Protein AF-A0A8X7WSE2-F1 (afdb_monomer)

Structure (mmCIF, N/CA/C/O backbone):
data_AF-A0A8X7WSE2-F1
#
_entry.id   AF-A0A8X7WSE2-F1
#
loop_
_atom_site.group_PDB
_atom_site.id
_atom_site.type_symbol
_atom_site.label_atom_id
_atom_site.label_alt_id
_atom_site.label_comp_id
_atom_site.label_asym_id
_atom_site.label_entity_id
_atom_site.label_seq_id
_atom_site.pdbx_PDB_ins_code
_atom_site.Cartn_x
_atom_site.Cartn_y
_atom_site.Cartn_z
_atom_site.occupancy
_atom_site.B_iso_or_equiv
_atom_site.auth_seq_id
_atom_site.auth_comp_id
_atom_site.auth_asym_id
_atom_site.auth_atom_id
_atom_site.pdbx_PDB_model_num
ATOM 1 N N . MET A 1 1 ? 12.093 25.138 36.190 1.00 37.25 1 MET A N 1
ATOM 2 C CA . MET A 1 1 ? 11.786 24.798 34.781 1.00 37.25 1 MET A CA 1
ATOM 3 C C . MET A 1 1 ? 11.612 23.288 34.692 1.00 37.25 1 MET A C 1
ATOM 5 O O . MET A 1 1 ? 12.321 22.602 35.412 1.00 37.25 1 MET A O 1
ATOM 9 N N . ASN A 1 2 ? 10.669 22.828 33.860 1.00 38.12 2 ASN A N 1
ATOM 10 C CA . ASN A 1 2 ? 10.008 21.503 33.808 1.00 38.12 2 ASN A CA 1
ATOM 11 C C . ASN A 1 2 ? 8.721 21.389 34.650 1.00 38.12 2 ASN A C 1
ATOM 13 O O . ASN A 1 2 ? 8.641 20.615 35.594 1.00 38.12 2 ASN A O 1
ATOM 17 N N . LEU A 1 3 ? 7.714 22.196 34.281 1.00 31.62 3 LEU A N 1
ATOM 18 C CA . LEU A 1 3 ? 6.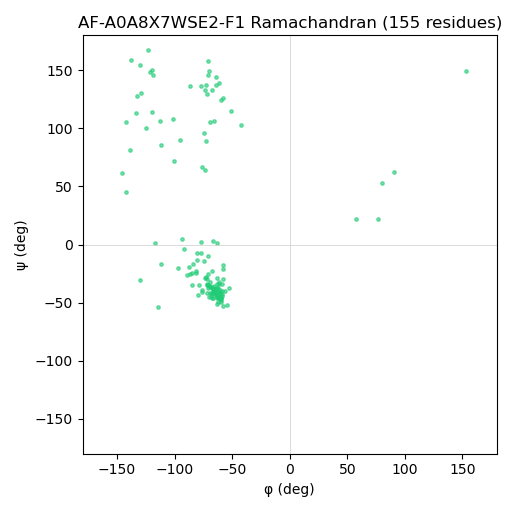344 22.205 34.823 1.00 31.62 3 LEU A CA 1
ATOM 19 C C . LEU A 1 3 ? 5.330 22.563 33.712 1.00 31.62 3 LEU A C 1
ATOM 21 O O . LEU A 1 3 ? 4.670 23.593 33.792 1.00 31.62 3 LEU A O 1
ATOM 25 N N . VAL A 1 4 ? 5.219 21.769 32.639 1.00 43.25 4 VAL A N 1
ATOM 26 C CA . VAL A 1 4 ? 4.137 21.971 31.644 1.00 43.25 4 VAL A CA 1
ATOM 27 C C . VAL A 1 4 ? 3.574 20.654 31.110 1.00 43.25 4 VAL A C 1
ATOM 29 O O . VAL A 1 4 ? 3.364 20.532 29.915 1.00 43.25 4 VAL A O 1
ATOM 32 N N . GLN A 1 5 ? 3.299 19.666 31.962 1.00 48.31 5 GLN A N 1
ATOM 33 C CA . GLN A 1 5 ? 2.269 18.659 31.662 1.00 48.31 5 GLN A CA 1
ATOM 34 C C . GLN A 1 5 ? 1.543 18.331 32.973 1.00 48.31 5 GLN A C 1
ATOM 36 O O . GLN A 1 5 ? 2.126 17.770 33.895 1.00 48.31 5 GLN A O 1
ATOM 41 N N . GLY A 1 6 ? 0.313 18.837 33.099 1.00 40.78 6 GLY A N 1
ATOM 42 C CA . GLY A 1 6 ? -0.479 18.804 34.328 1.00 40.78 6 GLY A CA 1
ATOM 43 C C . GLY A 1 6 ? -1.105 17.437 34.597 1.00 40.78 6 GLY A C 1
ATOM 44 O O . GLY A 1 6 ? -1.657 16.807 33.698 1.00 40.78 6 GLY A O 1
ATOM 45 N N . ILE A 1 7 ? -1.022 17.025 35.858 1.00 39.56 7 ILE A N 1
ATOM 46 C CA . ILE A 1 7 ? -1.713 15.887 36.469 1.00 39.56 7 ILE A CA 1
ATOM 47 C C . ILE A 1 7 ? -3.198 16.281 36.611 1.00 39.56 7 ILE A C 1
ATOM 49 O O . ILE A 1 7 ? -3.475 17.421 36.968 1.00 39.56 7 ILE A O 1
ATOM 53 N N . GLU A 1 8 ? -4.125 15.369 36.300 1.00 37.72 8 GLU A N 1
ATOM 54 C CA . GLU A 1 8 ? -5.593 15.578 36.236 1.00 37.72 8 GLU A CA 1
ATOM 55 C C . GLU A 1 8 ? -6.171 16.245 34.972 1.00 37.72 8 GLU A C 1
ATOM 57 O O . GLU A 1 8 ? -6.996 17.159 35.035 1.00 37.72 8 GLU A O 1
ATOM 62 N N . ARG A 1 9 ? -5.859 15.720 33.783 1.00 39.19 9 ARG A N 1
ATOM 63 C CA . ARG A 1 9 ? -6.833 15.786 32.684 1.00 39.19 9 ARG A CA 1
ATOM 64 C C . ARG A 1 9 ? -7.195 14.386 32.232 1.00 39.19 9 ARG A C 1
ATOM 66 O O . ARG A 1 9 ? -6.362 13.687 31.668 1.00 39.19 9 ARG A O 1
ATOM 73 N N . SER A 1 10 ? -8.458 14.025 32.455 1.00 38.28 10 SER A N 1
ATOM 74 C CA . SER A 1 10 ? -9.176 13.041 31.654 1.00 38.28 10 SER A CA 1
ATOM 75 C C . SER A 1 10 ? -8.853 13.294 30.185 1.00 38.28 10 SER A C 1
ATOM 77 O O . SER A 1 10 ? -9.365 14.243 29.589 1.00 38.28 10 SER A O 1
ATOM 79 N N . SER A 1 11 ? -7.985 12.475 29.600 1.00 42.88 11 SER A N 1
ATOM 80 C CA . SER A 1 11 ? -7.737 12.440 28.163 1.00 42.88 11 SER A CA 1
ATOM 81 C C . SER A 1 11 ? -8.928 11.766 27.487 1.00 42.88 11 SER A C 1
ATOM 83 O O . SER A 1 11 ? -8.829 10.669 26.949 1.00 42.88 11 SER A O 1
ATOM 85 N N . HIS A 1 12 ? -10.091 12.412 27.584 1.00 38.62 12 HIS A N 1
ATOM 86 C CA . HIS A 1 12 ? -11.231 12.130 26.732 1.00 38.62 12 HIS A CA 1
ATOM 87 C C . HIS A 1 12 ? -10.833 12.539 25.315 1.00 38.62 12 HIS A C 1
ATOM 89 O O . HIS A 1 12 ? -10.736 13.728 25.002 1.00 38.62 12 HIS A O 1
ATOM 95 N N . ILE A 1 13 ? -10.567 11.550 24.464 1.00 43.62 13 ILE A N 1
ATOM 96 C CA . ILE A 1 13 ? -10.544 11.746 23.017 1.00 43.62 13 ILE A CA 1
ATOM 97 C C . ILE A 1 13 ? -12.009 11.910 22.612 1.00 43.62 13 ILE A C 1
ATOM 99 O O . ILE A 1 13 ? -12.723 10.944 22.374 1.00 43.62 13 ILE A O 1
ATOM 103 N N . THR A 1 14 ? -12.502 13.142 22.639 1.00 35.25 14 THR A N 1
ATOM 104 C CA . THR A 1 14 ? -13.855 13.468 22.188 1.00 35.25 14 THR A CA 1
ATOM 105 C C . THR A 1 14 ? -13.779 14.700 21.299 1.00 35.25 14 THR A C 1
ATOM 107 O O . THR A 1 14 ? -13.428 15.788 21.753 1.00 35.25 14 THR A O 1
ATOM 110 N N . GLY A 1 15 ? -14.078 14.493 20.016 1.00 42.16 15 GLY A N 1
ATOM 111 C CA . GLY A 1 15 ? -14.103 15.494 18.950 1.00 42.16 15 GLY A CA 1
ATOM 112 C C . GLY A 1 15 ? -13.831 14.845 17.590 1.00 42.16 15 GLY A C 1
ATOM 113 O O . GLY A 1 15 ? -13.119 13.843 17.530 1.00 42.16 15 GLY A O 1
ATOM 114 N N . GLU A 1 16 ? -14.390 15.394 16.503 1.00 45.09 16 GLU A N 1
ATOM 115 C CA . GLU A 1 16 ? -14.067 14.961 15.135 1.00 45.09 16 GLU A CA 1
ATOM 116 C C . GLU A 1 16 ? -12.542 14.962 14.947 1.00 45.09 16 GLU A C 1
ATOM 118 O O . GLU A 1 16 ? -11.864 15.983 15.085 1.00 45.09 16 GLU A O 1
ATOM 123 N N . SER A 1 17 ? -11.984 13.772 14.741 1.00 50.06 17 SER A N 1
ATOM 124 C CA . SER A 1 17 ? -10.558 13.517 14.917 1.00 50.06 17 SER A CA 1
ATOM 125 C C . SER A 1 17 ? -9.716 14.218 13.844 1.00 50.06 17 SER A C 1
ATOM 127 O O . SER A 1 17 ? -9.591 13.753 12.712 1.00 50.06 17 SER A O 1
ATOM 129 N N . VAL A 1 18 ? -9.040 15.307 14.226 1.00 48.72 18 VAL A N 1
ATOM 130 C CA . VAL A 1 18 ? -7.996 15.984 13.424 1.00 48.72 18 VAL A CA 1
ATOM 131 C C . VAL A 1 18 ? -6.846 15.019 13.067 1.00 48.72 18 VAL A C 1
ATOM 133 O O . VAL A 1 18 ? -6.120 15.226 12.093 1.00 48.72 18 VAL A O 1
ATOM 136 N N . HIS A 1 19 ? -6.694 13.930 13.832 1.00 44.25 19 HIS A N 1
ATOM 137 C CA . HIS A 1 19 ? -5.726 12.864 13.582 1.00 44.25 19 HIS A CA 1
ATOM 138 C C . HIS A 1 19 ? -6.165 11.940 12.432 1.00 44.25 19 HIS A C 1
ATOM 140 O O . HIS A 1 19 ? -5.343 11.598 11.582 1.00 44.25 19 HIS A O 1
ATOM 146 N N . ASN A 1 20 ? -7.462 11.623 12.334 1.00 51.25 20 ASN A N 1
ATOM 147 C CA . ASN A 1 20 ? -8.008 10.811 11.243 1.00 51.25 20 ASN A CA 1
ATOM 148 C C . ASN A 1 20 ? -8.026 11.580 9.920 1.00 51.25 20 ASN A C 1
ATOM 150 O O . ASN A 1 20 ? -7.686 11.023 8.883 1.00 51.25 20 ASN A O 1
ATOM 154 N N . GLN A 1 21 ? -8.275 12.893 9.964 1.00 53.34 21 GLN A N 1
ATOM 155 C CA . GLN A 1 21 ? -8.195 13.755 8.778 1.00 53.34 21 GLN A CA 1
ATOM 156 C C . GLN A 1 21 ? -6.822 13.724 8.100 1.00 53.34 21 GLN A C 1
ATOM 158 O O . GLN A 1 21 ? -6.716 13.961 6.901 1.00 53.34 21 GLN A O 1
ATOM 163 N N . ARG A 1 22 ? -5.749 13.499 8.865 1.00 54.00 22 ARG A N 1
ATOM 164 C CA . ARG A 1 22 ? -4.380 13.496 8.340 1.00 54.00 22 ARG A CA 1
ATOM 165 C C . ARG A 1 22 ? -4.056 12.181 7.629 1.00 54.00 22 ARG A C 1
ATOM 167 O O . ARG A 1 22 ? -3.368 12.204 6.615 1.00 54.00 22 ARG A O 1
ATOM 174 N N . ILE A 1 23 ? -4.600 11.073 8.130 1.00 59.84 23 ILE A N 1
ATOM 175 C CA . ILE A 1 23 ? -4.556 9.757 7.484 1.00 59.84 23 ILE A CA 1
ATOM 176 C C . ILE A 1 23 ? -5.444 9.766 6.234 1.00 59.84 23 ILE A C 1
ATOM 178 O O . ILE A 1 23 ? -4.997 9.349 5.174 1.00 59.84 23 ILE A O 1
ATOM 182 N N . GLU A 1 24 ? -6.657 10.314 6.323 1.00 66.19 24 GLU A N 1
ATOM 183 C CA . GLU A 1 24 ? -7.576 10.444 5.186 1.00 66.19 24 GLU A CA 1
ATOM 184 C C . GLU A 1 24 ? -7.017 11.360 4.088 1.00 66.19 24 GLU A C 1
ATOM 186 O O . GLU A 1 24 ? -7.087 11.000 2.917 1.00 66.19 24 GLU A O 1
ATOM 191 N N . ARG A 1 25 ? -6.385 12.493 4.440 1.00 68.88 25 ARG A N 1
ATOM 192 C CA . ARG A 1 25 ? -5.666 13.337 3.468 1.00 68.88 25 ARG A CA 1
ATOM 193 C C . ARG A 1 25 ? -4.506 12.601 2.818 1.00 68.88 25 ARG A C 1
ATOM 195 O O . ARG A 1 25 ? -4.392 12.660 1.606 1.00 68.88 25 ARG A O 1
ATOM 202 N N . LEU A 1 26 ? -3.699 11.870 3.589 1.00 63.22 26 LEU A N 1
ATOM 203 C CA . LEU A 1 26 ? -2.594 11.089 3.034 1.00 63.22 26 LEU A CA 1
ATOM 204 C C . LEU A 1 26 ? -3.097 10.018 2.057 1.00 63.22 26 LEU A C 1
ATOM 206 O O . LEU A 1 26 ? -2.552 9.881 0.969 1.00 63.22 26 LEU A O 1
ATOM 210 N N . TRP A 1 27 ? -4.156 9.290 2.416 1.00 64.69 27 TRP A N 1
ATOM 211 C CA . TRP A 1 27 ? -4.784 8.314 1.526 1.00 64.69 27 TRP A CA 1
ATOM 212 C C . TRP A 1 27 ? -5.361 8.969 0.273 1.00 64.69 27 TRP A C 1
ATOM 214 O O . TRP A 1 27 ? -5.186 8.442 -0.823 1.00 64.69 27 TRP A O 1
ATOM 224 N N . SER A 1 28 ? -5.999 10.131 0.415 1.00 72.31 28 SER A N 1
ATOM 225 C CA . SER A 1 28 ? -6.518 10.889 -0.720 1.00 72.31 28 SER A CA 1
ATOM 226 C C . SER A 1 28 ? -5.389 11.402 -1.619 1.00 72.31 28 SER A C 1
ATOM 228 O O . SER A 1 28 ? -5.506 11.293 -2.832 1.00 72.31 28 SER A O 1
ATOM 230 N N . ASP A 1 29 ? -4.286 11.896 -1.053 1.00 67.81 29 ASP A N 1
ATOM 231 C CA . ASP A 1 29 ? -3.128 12.406 -1.791 1.00 67.81 29 ASP A CA 1
ATOM 232 C C . ASP A 1 29 ? -2.395 11.285 -2.531 1.00 67.81 29 ASP A C 1
ATOM 234 O O . ASP A 1 29 ? -2.036 11.466 -3.691 1.00 67.81 29 ASP A O 1
ATOM 238 N N . VAL A 1 30 ? -2.227 10.117 -1.904 1.00 66.94 30 VAL A N 1
ATOM 239 C CA . VAL A 1 30 ? -1.678 8.914 -2.552 1.00 66.94 30 VAL A CA 1
ATOM 240 C C . VAL A 1 30 ? -2.594 8.453 -3.684 1.00 66.94 30 VAL A C 1
ATOM 242 O O . VAL A 1 30 ? -2.118 8.147 -4.780 1.00 66.94 30 VAL A O 1
ATOM 245 N N . GLN A 1 31 ? -3.909 8.453 -3.457 1.00 67.62 31 GLN A N 1
ATOM 246 C CA . GLN A 1 31 ? -4.880 8.100 -4.487 1.00 67.62 31 GLN A CA 1
ATOM 247 C C . GLN A 1 31 ? -4.813 9.060 -5.684 1.00 67.62 31 GLN A C 1
ATOM 249 O O . GLN A 1 31 ? -4.854 8.606 -6.824 1.00 67.62 31 GLN A O 1
ATOM 254 N N . LEU A 1 32 ? -4.687 10.367 -5.440 1.00 68.44 32 LEU A N 1
ATOM 255 C CA . LEU A 1 32 ? -4.711 11.398 -6.482 1.00 68.44 32 LEU A CA 1
ATOM 256 C C . LEU A 1 32 ? -3.380 11.538 -7.227 1.00 68.44 32 LEU A C 1
ATOM 258 O O . LEU A 1 32 ? -3.379 11.665 -8.445 1.00 68.44 32 LEU A O 1
ATOM 262 N N . HIS A 1 33 ? -2.253 11.521 -6.517 1.00 62.31 33 HIS A N 1
ATOM 263 C CA . HIS A 1 33 ? -0.952 11.862 -7.102 1.00 62.31 33 HIS A CA 1
ATOM 264 C C . HIS A 1 33 ? -0.135 10.649 -7.537 1.00 62.31 33 HIS A C 1
ATOM 266 O O . HIS A 1 33 ? 0.764 10.795 -8.360 1.00 62.31 33 HIS A O 1
ATOM 272 N N . VAL A 1 34 ? -0.433 9.462 -7.003 1.00 64.06 34 VAL A N 1
ATOM 273 C CA . VAL A 1 34 ? 0.309 8.239 -7.335 1.00 64.06 34 VAL A CA 1
ATOM 274 C C . VAL A 1 34 ? -0.595 7.258 -8.064 1.00 64.06 34 VAL A C 1
ATOM 276 O O . VAL A 1 34 ? -0.270 6.822 -9.164 1.00 64.06 34 VAL A O 1
ATOM 279 N N . LEU A 1 35 ? -1.751 6.923 -7.487 1.00 65.25 35 LEU A N 1
ATOM 280 C CA . LEU A 1 35 ? -2.592 5.850 -8.021 1.00 65.25 35 LEU A CA 1
ATOM 281 C C . LEU A 1 35 ? -3.467 6.285 -9.197 1.00 65.25 35 LEU A C 1
ATOM 283 O O . LEU A 1 35 ? -3.842 5.428 -9.989 1.00 65.25 35 LEU A O 1
ATOM 287 N N . HIS A 1 36 ? -3.770 7.576 -9.353 1.00 71.81 36 HIS A N 1
ATOM 288 C CA . HIS A 1 36 ? -4.642 8.052 -10.429 1.00 71.81 36 HIS A CA 1
ATOM 289 C C . HIS A 1 36 ? -4.058 7.795 -11.823 1.00 71.81 36 HIS A C 1
ATOM 291 O O . HIS A 1 36 ? -4.784 7.353 -12.705 1.00 71.81 36 HIS A O 1
ATOM 297 N N . TYR A 1 37 ? -2.746 7.977 -12.009 1.00 72.94 37 TYR A N 1
ATOM 298 C CA . TYR A 1 37 ? -2.090 7.660 -13.282 1.00 72.94 37 TYR A CA 1
ATOM 299 C C . TYR A 1 37 ? -2.258 6.183 -13.651 1.00 72.94 37 TYR A C 1
ATOM 301 O O . TYR A 1 37 ? -2.661 5.850 -14.761 1.00 72.94 37 TYR A O 1
ATOM 309 N N . PHE A 1 38 ? -1.997 5.295 -12.690 1.00 68.94 38 PHE A N 1
ATOM 310 C CA . PHE A 1 38 ? -2.171 3.861 -12.884 1.00 68.94 38 PHE A CA 1
ATOM 311 C C . PHE A 1 38 ? -3.639 3.493 -13.088 1.00 68.94 38 PHE A C 1
ATOM 313 O O . PHE A 1 38 ? -3.941 2.650 -13.922 1.00 68.94 38 PHE A O 1
ATOM 320 N N . TYR A 1 39 ? -4.552 4.142 -12.368 1.00 76.06 39 TYR A N 1
ATOM 321 C CA . TYR A 1 39 ? -5.987 3.951 -12.525 1.00 76.06 39 TYR A CA 1
ATOM 322 C C . TYR A 1 39 ? -6.428 4.247 -13.963 1.00 76.06 39 TYR A C 1
ATOM 324 O O . TYR A 1 39 ? -7.003 3.374 -14.601 1.00 76.06 39 TYR A O 1
ATOM 332 N N . GLU A 1 40 ? -6.089 5.420 -14.502 1.00 77.50 40 GLU A N 1
ATOM 333 C CA . GLU A 1 40 ? -6.414 5.793 -15.886 1.00 77.50 40 GLU A CA 1
ATOM 334 C C . GLU A 1 40 ? -5.743 4.861 -16.904 1.00 77.50 40 GLU A C 1
ATOM 336 O O . GLU A 1 40 ? -6.386 4.402 -17.846 1.00 77.50 40 GLU A O 1
ATOM 341 N N . LEU A 1 41 ? -4.471 4.510 -16.687 1.00 74.25 41 LEU A N 1
ATOM 342 C CA . LEU A 1 41 ? -3.746 3.594 -17.564 1.00 74.25 41 LEU A CA 1
ATOM 343 C C . LEU A 1 41 ? -4.416 2.209 -17.613 1.00 74.25 41 LEU A C 1
ATOM 345 O O . LEU A 1 41 ? -4.644 1.671 -18.693 1.00 74.25 41 LEU A O 1
ATOM 349 N N . PHE A 1 42 ? -4.787 1.638 -16.467 1.00 67.88 42 PHE A N 1
ATOM 350 C CA . PHE A 1 42 ? -5.424 0.319 -16.427 1.00 67.88 42 PHE A CA 1
ATOM 351 C C . PHE A 1 42 ? -6.861 0.333 -16.947 1.00 67.88 42 PHE A C 1
ATOM 353 O O . PHE A 1 42 ? -7.256 -0.630 -17.599 1.00 67.88 42 PHE A O 1
ATOM 360 N N . TYR A 1 43 ? -7.614 1.415 -16.733 1.00 74.94 43 TYR A N 1
ATOM 361 C CA . TYR A 1 43 ? -8.930 1.577 -17.353 1.00 74.94 43 TYR A CA 1
ATOM 362 C C . TYR A 1 43 ? -8.828 1.703 -18.874 1.00 74.94 43 TYR A C 1
ATOM 364 O O . TYR A 1 43 ? -9.589 1.052 -19.583 1.00 74.94 43 TYR A O 1
ATOM 372 N N . SER A 1 44 ? -7.827 2.424 -19.389 1.00 75.88 44 SER A N 1
ATOM 373 C CA . SER A 1 44 ? -7.587 2.470 -20.836 1.00 75.88 44 SER A CA 1
ATOM 374 C C . SER A 1 44 ? -7.262 1.085 -21.413 1.00 75.88 44 SER A C 1
ATOM 376 O O . SER A 1 44 ? -7.712 0.746 -22.502 1.00 75.88 44 SER A O 1
ATOM 378 N N . PHE A 1 45 ? -6.574 0.224 -20.655 1.00 69.38 45 PHE A N 1
ATOM 379 C CA . PHE A 1 45 ? -6.305 -1.159 -21.062 1.00 69.38 45 PHE A CA 1
ATOM 380 C C . PHE A 1 45 ? -7.535 -2.077 -20.974 1.00 69.38 45 PHE A C 1
ATOM 382 O O . PHE A 1 45 ? -7.627 -3.045 -21.732 1.00 69.38 45 PHE A O 1
ATOM 389 N N . GLU A 1 46 ? -8.476 -1.809 -20.068 1.00 67.31 46 GLU A N 1
ATOM 390 C CA . GLU A 1 46 ? -9.778 -2.492 -20.033 1.00 67.31 46 GLU A CA 1
ATOM 391 C C . GLU A 1 46 ? -10.632 -2.091 -21.252 1.00 67.31 46 GLU A C 1
ATOM 393 O O . GLU A 1 46 ? -11.174 -2.965 -21.940 1.00 67.31 46 GLU A O 1
ATOM 398 N N . ASP A 1 47 ? -10.663 -0.794 -21.581 1.00 74.19 47 ASP A N 1
ATOM 399 C CA . ASP A 1 47 ? -11.369 -0.228 -22.740 1.00 74.19 47 ASP A CA 1
ATOM 400 C C . ASP A 1 47 ? -10.796 -0.724 -24.079 1.00 74.19 47 ASP A C 1
ATOM 402 O O . ASP A 1 47 ? -11.542 -1.028 -25.010 1.00 74.19 47 ASP A O 1
ATOM 406 N N . GLU A 1 48 ? -9.472 -0.876 -24.172 1.00 76.12 48 GLU A N 1
ATOM 407 C CA . GLU A 1 48 ? -8.785 -1.459 -25.333 1.00 76.12 48 GLU A CA 1
ATOM 408 C C . GLU A 1 48 ? -8.891 -2.996 -25.394 1.00 76.12 48 GLU A C 1
ATOM 410 O O . GLU A 1 48 ? -8.336 -3.629 -26.294 1.00 76.12 48 GLU A O 1
ATOM 415 N N . HIS A 1 49 ? -9.611 -3.616 -24.451 1.00 65.31 49 HIS A N 1
ATOM 416 C CA . HIS A 1 49 ? -9.771 -5.068 -24.311 1.00 65.31 49 HIS A CA 1
ATOM 417 C C . HIS A 1 49 ? -8.451 -5.843 -24.149 1.00 65.31 49 HIS A C 1
ATOM 419 O O . HIS A 1 49 ? -8.406 -7.056 -24.368 1.00 65.31 49 HIS A O 1
ATOM 425 N N . ILE A 1 50 ? -7.393 -5.161 -23.705 1.00 64.50 50 ILE A N 1
ATOM 426 C CA . ILE A 1 50 ? -6.114 -5.762 -23.309 1.00 64.50 50 ILE A CA 1
ATOM 427 C C . ILE A 1 50 ? -6.295 -6.521 -21.984 1.00 64.50 50 ILE A C 1
ATOM 429 O O . ILE A 1 50 ? -5.752 -7.610 -21.804 1.00 64.50 50 ILE A O 1
ATOM 433 N N . LEU A 1 51 ? -7.110 -5.983 -21.069 1.00 58.00 51 LEU A N 1
ATOM 434 C CA . LEU A 1 51 ? -7.475 -6.602 -19.792 1.00 58.00 51 LEU A CA 1
ATOM 435 C C . LEU A 1 51 ? -8.958 -7.000 -19.806 1.00 58.00 51 LEU A C 1
ATOM 437 O O . LEU A 1 51 ? -9.807 -6.241 -19.356 1.00 58.00 51 LEU A O 1
ATOM 441 N N . ASN A 1 52 ? -9.285 -8.186 -20.332 1.00 55.84 52 ASN A N 1
ATOM 442 C CA . ASN A 1 52 ? -10.674 -8.652 -20.427 1.00 55.84 52 ASN A CA 1
ATOM 443 C C . ASN A 1 52 ? -11.037 -9.673 -19.320 1.00 55.84 52 ASN A C 1
ATOM 445 O O . ASN A 1 52 ? -10.616 -10.833 -19.409 1.00 55.84 52 ASN A O 1
ATOM 449 N N . PRO A 1 53 ? -11.855 -9.293 -18.318 1.00 53.41 53 PRO A N 1
ATOM 450 C CA . PRO A 1 53 ? -12.290 -10.193 -17.246 1.00 53.41 53 PRO A CA 1
ATOM 451 C C . PRO A 1 53 ? -13.351 -11.228 -17.675 1.00 53.41 53 PRO A C 1
ATOM 453 O O . PRO A 1 53 ? -13.577 -12.191 -16.946 1.00 53.41 53 PRO A O 1
ATOM 456 N N . GLU A 1 54 ? -13.988 -11.066 -18.840 1.00 52.62 54 GLU A N 1
ATOM 457 C CA . GLU A 1 54 ? -15.012 -11.974 -19.396 1.00 52.62 54 GLU A CA 1
ATOM 458 C C . GLU A 1 54 ? -14.413 -13.061 -20.310 1.00 52.62 54 GLU A C 1
ATOM 460 O O . GLU A 1 54 ? -15.120 -13.942 -20.811 1.00 52.62 54 GLU A O 1
ATOM 465 N N . ASN A 1 55 ? -13.101 -13.025 -20.558 1.00 53.44 55 ASN A N 1
ATOM 466 C CA . ASN A 1 55 ? -12.454 -14.004 -21.417 1.00 53.44 55 ASN A CA 1
ATOM 467 C C . ASN A 1 55 ? -12.325 -15.353 -20.679 1.00 53.44 55 ASN A C 1
ATOM 469 O O . ASN A 1 55 ? -11.386 -15.590 -19.925 1.00 53.44 55 ASN A O 1
ATOM 473 N N . ASN A 1 56 ? -13.272 -16.266 -20.907 1.00 49.06 56 ASN A N 1
ATOM 474 C CA . ASN A 1 56 ? -13.384 -17.576 -20.236 1.00 49.06 56 ASN A CA 1
ATOM 475 C C . ASN A 1 56 ? -12.210 -18.557 -20.470 1.00 49.06 56 ASN A C 1
ATOM 477 O O . ASN A 1 56 ? -12.230 -19.673 -19.954 1.00 49.06 56 ASN A O 1
ATOM 481 N N . ILE A 1 57 ? -11.181 -18.169 -21.229 1.00 51.41 57 ILE A N 1
ATOM 482 C CA . ILE A 1 57 ? -9.927 -18.933 -21.378 1.00 51.41 57 ILE A CA 1
ATOM 483 C C . ILE A 1 57 ? -9.018 -18.749 -20.143 1.00 51.41 57 ILE A C 1
ATOM 485 O O . ILE A 1 57 ? -8.023 -19.451 -19.967 1.00 51.41 57 ILE A O 1
ATOM 489 N N . HIS A 1 58 ? -9.392 -17.852 -19.233 1.00 44.97 58 HIS A N 1
ATOM 490 C CA . HIS A 1 58 ? -8.513 -17.349 -18.200 1.00 44.97 58 HIS A CA 1
ATOM 491 C C . HIS A 1 58 ? -9.102 -17.527 -16.782 1.00 44.97 58 HIS A C 1
ATOM 493 O O . HIS A 1 58 ? -9.921 -16.726 -16.341 1.00 44.97 58 HIS A O 1
ATOM 499 N N . PRO A 1 59 ? -8.680 -18.555 -16.010 1.00 43.53 59 PRO A N 1
ATOM 500 C CA . PRO A 1 59 ? -9.019 -18.660 -14.591 1.00 43.53 59 PRO A CA 1
ATOM 501 C C . PRO A 1 59 ? -8.440 -17.455 -13.827 1.00 43.53 59 PRO A C 1
ATOM 503 O O . PRO A 1 59 ? -7.270 -17.127 -14.052 1.00 43.53 59 PRO A O 1
ATOM 506 N N . PRO A 1 60 ? -9.171 -16.849 -12.868 1.00 49.84 60 PRO A N 1
ATOM 507 C CA . PRO A 1 60 ? -8.909 -15.499 -12.337 1.00 49.84 60 PRO A CA 1
ATOM 508 C C . PRO A 1 60 ? -7.597 -15.319 -11.544 1.00 49.84 60 PRO A C 1
ATOM 510 O O . PRO A 1 60 ? -7.318 -14.230 -11.056 1.00 49.84 60 PRO A O 1
ATOM 513 N N . LEU A 1 61 ? -6.766 -16.358 -11.437 1.00 44.25 61 LEU A N 1
ATOM 514 C CA . LEU A 1 61 ? -5.433 -16.313 -10.821 1.00 44.25 61 LEU A CA 1
ATOM 515 C C . LEU A 1 61 ? -4.329 -16.926 -11.703 1.00 44.25 61 LEU A C 1
ATOM 517 O O . LEU A 1 61 ? -3.198 -16.456 -11.655 1.00 44.25 61 LEU A O 1
ATOM 521 N N . MET A 1 62 ? -4.628 -17.931 -12.539 1.00 41.44 62 MET A N 1
ATOM 522 C CA . MET A 1 62 ? -3.619 -18.560 -13.416 1.00 41.44 62 MET A CA 1
ATOM 523 C C . MET A 1 62 ? -3.440 -17.851 -14.761 1.00 41.44 62 MET A C 1
ATOM 525 O O . MET A 1 62 ? -2.366 -17.904 -15.349 1.00 41.44 62 MET A O 1
ATOM 529 N N . ALA A 1 63 ? -4.462 -17.140 -15.221 1.00 45.59 63 ALA 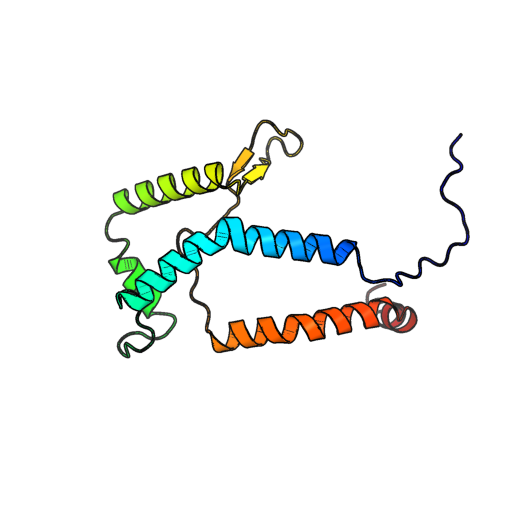A N 1
ATOM 530 C CA . ALA A 1 63 ? -4.431 -16.392 -16.466 1.00 45.59 63 ALA A CA 1
ATOM 531 C C . ALA A 1 63 ? -3.554 -15.149 -16.457 1.00 45.59 63 ALA A C 1
ATOM 533 O O . ALA A 1 63 ? -2.945 -14.812 -17.461 1.00 45.59 63 ALA A O 1
ATOM 534 N N . TYR A 1 64 ? -3.487 -14.454 -15.326 1.00 49.41 64 TYR A N 1
ATOM 535 C CA . TYR A 1 64 ? -2.635 -13.278 -15.214 1.00 49.41 64 TYR A CA 1
ATOM 536 C C . TYR A 1 64 ? -1.163 -13.677 -15.147 1.00 49.41 64 TYR A C 1
ATOM 538 O O . TYR A 1 64 ? -0.327 -12.943 -15.648 1.00 49.41 64 TYR A O 1
ATOM 546 N N . HIS A 1 65 ? -0.833 -14.869 -14.633 1.00 48.34 65 HIS A N 1
ATOM 547 C CA . HIS A 1 65 ? 0.522 -15.409 -14.749 1.00 48.34 65 HIS A CA 1
ATOM 548 C C . HIS A 1 65 ? 0.884 -15.722 -16.212 1.00 48.34 65 HIS A C 1
ATOM 550 O O . HIS A 1 65 ? 2.030 -15.505 -16.595 1.00 48.34 65 HIS A O 1
ATOM 556 N N . SER A 1 66 ? -0.068 -16.190 -17.035 1.00 45.38 66 SER A N 1
ATOM 557 C CA . SER A 1 66 ? 0.176 -16.405 -18.470 1.00 45.38 66 SER A CA 1
ATOM 558 C C . SER A 1 66 ? 0.193 -15.095 -19.272 1.00 45.38 66 SER A C 1
ATOM 560 O O . SER A 1 66 ? 1.071 -14.895 -20.095 1.00 45.38 66 SER A O 1
ATOM 562 N N . ALA A 1 67 ? -0.703 -14.149 -18.982 1.00 50.88 67 ALA A N 1
ATOM 563 C CA . ALA A 1 67 ? -0.730 -12.844 -19.645 1.00 50.88 67 ALA A CA 1
ATOM 564 C C . ALA A 1 67 ? 0.481 -11.972 -19.264 1.00 50.88 67 ALA A C 1
ATOM 566 O O . ALA A 1 67 ? 1.032 -11.275 -20.108 1.00 50.88 67 ALA A O 1
ATOM 567 N N . LEU A 1 68 ? 0.956 -12.046 -18.014 1.00 50.25 68 LEU A N 1
ATOM 568 C CA . LEU A 1 68 ? 2.220 -11.424 -17.610 1.00 50.25 68 LEU A CA 1
ATOM 569 C C . LEU A 1 68 ? 3.426 -12.131 -18.238 1.00 50.25 68 LEU A C 1
ATOM 571 O O . LEU A 1 68 ? 4.395 -11.448 -18.545 1.00 50.25 68 LEU A O 1
ATOM 575 N N . SER A 1 69 ? 3.379 -13.448 -18.484 1.00 51.78 69 SER A N 1
ATOM 576 C CA . SER A 1 69 ? 4.423 -14.120 -19.275 1.00 51.78 69 SER A CA 1
ATOM 577 C C . SER A 1 69 ? 4.374 -13.769 -20.766 1.00 51.78 69 SER A C 1
ATOM 579 O O . SER A 1 69 ? 5.408 -13.805 -21.420 1.00 51.78 69 SER A O 1
ATOM 581 N N . ASP A 1 70 ? 3.207 -13.382 -21.287 1.00 54.25 70 ASP A N 1
ATOM 582 C CA . ASP A 1 70 ? 3.043 -12.917 -22.671 1.00 54.25 70 ASP A CA 1
ATOM 583 C C . ASP A 1 70 ? 3.437 -11.435 -22.845 1.00 54.25 70 ASP A C 1
ATOM 585 O O . ASP A 1 70 ? 3.812 -11.023 -23.939 1.00 54.25 70 ASP A O 1
ATOM 589 N N . ILE A 1 71 ? 3.378 -10.625 -21.777 1.00 58.28 71 ILE A N 1
ATOM 590 C CA . ILE A 1 71 ? 3.858 -9.226 -21.748 1.00 58.28 71 ILE A CA 1
ATOM 591 C C . ILE A 1 71 ? 5.362 -9.162 -21.435 1.00 58.28 71 ILE A C 1
ATOM 593 O O . ILE A 1 71 ? 6.073 -8.309 -21.962 1.00 58.28 71 ILE A O 1
ATOM 597 N N . VAL A 1 72 ? 5.863 -10.064 -20.589 1.00 57.53 72 VAL A N 1
ATOM 598 C CA . VAL A 1 72 ? 7.277 -10.165 -20.202 1.00 57.53 72 VAL A CA 1
ATOM 599 C C . VAL A 1 72 ? 7.927 -11.295 -21.000 1.00 57.53 72 VAL A C 1
ATOM 601 O O . VAL A 1 72 ? 8.214 -12.369 -20.478 1.00 57.53 72 VAL A O 1
ATOM 604 N N . VAL A 1 73 ? 8.127 -11.057 -22.296 1.00 61.19 73 VAL A N 1
ATOM 605 C CA . VAL A 1 73 ? 8.754 -12.037 -23.204 1.00 61.19 73 VAL A CA 1
ATOM 606 C C . VAL A 1 73 ? 10.286 -11.947 -23.165 1.00 61.19 73 VAL A C 1
ATOM 608 O O . VAL A 1 73 ? 10.968 -12.929 -23.448 1.00 61.19 73 VAL A O 1
ATOM 611 N N . ASP A 1 74 ? 10.836 -10.786 -22.792 1.00 73.44 74 ASP A N 1
ATOM 612 C CA . ASP A 1 74 ? 12.269 -10.487 -22.851 1.00 73.44 74 ASP A CA 1
ATOM 613 C C . ASP A 1 74 ? 12.775 -9.857 -21.541 1.00 73.44 74 ASP A C 1
ATOM 615 O O . ASP A 1 74 ? 12.243 -8.855 -21.054 1.00 73.44 74 ASP A O 1
ATOM 619 N N . GLU A 1 75 ? 13.835 -10.436 -20.977 1.00 79.94 75 GLU A N 1
ATOM 620 C CA . GLU A 1 75 ? 14.496 -9.969 -19.753 1.00 79.94 75 GLU A CA 1
ATOM 621 C C . GLU A 1 75 ? 15.008 -8.527 -19.910 1.00 79.94 75 GLU A C 1
ATOM 623 O O . GLU A 1 75 ? 14.901 -7.722 -18.983 1.00 79.94 75 GLU A O 1
ATOM 628 N N . ALA A 1 76 ? 15.447 -8.152 -21.117 1.00 83.06 76 ALA A N 1
ATOM 629 C CA . ALA A 1 76 ? 15.896 -6.792 -21.403 1.00 83.06 76 ALA A CA 1
ATOM 630 C C . ALA A 1 76 ? 14.755 -5.761 -21.317 1.00 83.06 76 ALA A C 1
ATOM 632 O O . ALA A 1 76 ? 14.954 -4.647 -20.824 1.00 83.06 76 ALA A O 1
ATOM 633 N N . GLN A 1 77 ? 13.544 -6.120 -21.755 1.00 81.06 77 GLN A N 1
ATOM 634 C CA . GLN A 1 77 ? 12.369 -5.249 -21.636 1.00 81.06 77 GLN A CA 1
ATOM 635 C C . GLN A 1 77 ? 11.941 -5.087 -20.176 1.00 81.06 77 GLN A C 1
ATOM 637 O O . GLN A 1 77 ? 11.553 -3.993 -19.761 1.00 81.06 77 GLN A O 1
ATOM 642 N N . LEU A 1 78 ? 12.061 -6.152 -19.379 1.00 83.31 78 LEU A N 1
ATOM 643 C CA . LEU A 1 78 ? 11.756 -6.111 -17.953 1.00 83.31 78 LEU A CA 1
ATOM 644 C C . LEU A 1 78 ? 12.705 -5.174 -17.197 1.00 83.31 78 LEU A C 1
ATOM 646 O O . LEU A 1 78 ? 12.251 -4.374 -16.377 1.00 83.31 78 LEU A O 1
ATOM 650 N N . GLU A 1 79 ? 14.006 -5.232 -17.489 1.00 87.44 79 GLU A N 1
ATOM 651 C CA . GLU A 1 79 ? 14.989 -4.323 -16.894 1.00 87.44 79 GLU A CA 1
ATOM 652 C C . GLU A 1 79 ? 14.719 -2.862 -17.267 1.00 87.44 79 GLU A C 1
ATOM 654 O O . GLU A 1 79 ? 14.762 -1.985 -16.399 1.00 87.44 79 GLU A O 1
ATOM 659 N N . GLN A 1 80 ? 14.381 -2.598 -18.532 1.00 87.38 80 GLN A N 1
ATOM 660 C CA . GLN A 1 80 ? 14.015 -1.257 -18.990 1.00 87.38 80 GLN A CA 1
ATOM 661 C C . GLN A 1 80 ? 12.755 -0.739 -18.292 1.00 87.38 80 GLN A C 1
ATOM 663 O O . GLN A 1 80 ? 12.741 0.393 -17.807 1.00 87.38 80 GLN A O 1
ATOM 668 N N . LEU A 1 81 ? 11.713 -1.564 -18.179 1.00 85.00 81 LEU A N 1
ATOM 669 C CA . LEU A 1 81 ? 10.478 -1.182 -17.501 1.00 85.00 81 LEU A CA 1
ATOM 670 C C . LEU A 1 81 ? 10.718 -0.927 -16.008 1.00 85.00 81 LEU A C 1
ATOM 672 O O . LEU A 1 81 ? 10.236 0.064 -15.462 1.00 85.00 81 LEU A O 1
ATOM 676 N N . ALA A 1 82 ? 11.516 -1.773 -15.354 1.00 88.25 82 ALA A N 1
ATOM 677 C CA . ALA A 1 82 ? 11.909 -1.574 -13.965 1.00 88.25 82 ALA A CA 1
ATOM 678 C C . ALA A 1 82 ? 12.719 -0.283 -13.777 1.00 88.25 82 ALA A C 1
ATO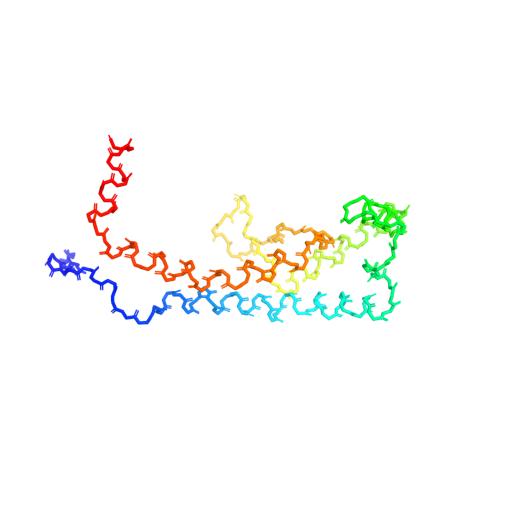M 680 O O . ALA A 1 82 ? 12.554 0.397 -12.765 1.00 88.25 82 ALA A O 1
ATOM 681 N N . PHE A 1 83 ? 13.580 0.074 -14.733 1.00 90.81 83 PHE A N 1
ATOM 682 C CA . PHE A 1 83 ? 14.309 1.340 -14.718 1.00 90.81 83 PHE A CA 1
ATOM 683 C C . PHE A 1 83 ? 13.355 2.539 -14.797 1.00 90.81 83 PHE A C 1
ATOM 685 O O . PHE A 1 83 ? 13.402 3.407 -13.927 1.00 90.81 83 PHE A O 1
ATOM 692 N N . VAL A 1 84 ? 12.439 2.546 -15.770 1.00 89.69 84 VAL A N 1
ATOM 693 C CA . VAL A 1 84 ? 11.439 3.616 -15.935 1.00 89.69 84 VAL A CA 1
ATOM 694 C C . VAL A 1 84 ? 10.537 3.730 -14.706 1.00 89.69 84 VAL A C 1
ATOM 696 O O . VAL A 1 84 ? 10.251 4.831 -14.243 1.00 89.69 84 VAL A O 1
ATOM 699 N N . ALA A 1 85 ? 10.118 2.603 -14.130 1.00 87.25 85 ALA A N 1
ATOM 700 C CA . ALA A 1 85 ? 9.274 2.600 -12.943 1.00 87.25 85 ALA A CA 1
ATOM 701 C C . ALA A 1 85 ? 10.001 3.170 -11.714 1.00 87.25 85 ALA A C 1
ATOM 703 O O . ALA A 1 85 ? 9.406 3.925 -10.947 1.00 87.25 85 ALA A O 1
ATOM 704 N N . LYS A 1 86 ? 11.293 2.855 -11.536 1.00 90.19 86 LYS A N 1
ATOM 705 C CA . LYS A 1 86 ? 12.124 3.448 -10.474 1.00 90.19 86 LYS A CA 1
ATOM 706 C C . LYS A 1 86 ? 12.267 4.954 -10.666 1.00 90.19 86 LYS A C 1
ATOM 708 O O . LYS A 1 86 ? 12.083 5.693 -9.706 1.00 90.19 86 LYS A O 1
ATOM 713 N N . ASP A 1 87 ? 12.559 5.405 -11.883 1.00 90.06 87 ASP A N 1
ATOM 714 C CA . ASP A 1 87 ? 12.681 6.833 -12.193 1.00 90.06 87 ASP A CA 1
ATOM 715 C C . ASP A 1 87 ? 11.363 7.579 -11.930 1.00 90.06 87 ASP A C 1
ATOM 717 O O . ASP A 1 87 ? 11.329 8.579 -11.215 1.00 90.06 87 ASP A O 1
ATOM 721 N N . SER A 1 88 ? 10.240 7.008 -12.372 1.00 86.88 88 SER A N 1
ATOM 722 C CA . SER A 1 88 ? 8.904 7.526 -12.076 1.00 86.88 88 SER A CA 1
ATOM 723 C C . SER A 1 88 ? 8.618 7.586 -10.570 1.00 86.88 88 SER A C 1
ATOM 725 O O . SER A 1 88 ? 8.067 8.578 -10.091 1.00 86.88 88 SER A O 1
ATOM 727 N N . ALA A 1 89 ? 9.041 6.579 -9.799 1.00 87.31 89 ALA A N 1
ATOM 728 C CA . ALA A 1 89 ? 8.917 6.588 -8.343 1.00 87.31 89 ALA A CA 1
ATOM 729 C C . ALA A 1 89 ? 9.688 7.757 -7.704 1.00 87.31 89 ALA A C 1
ATOM 731 O O . ALA A 1 89 ? 9.168 8.391 -6.784 1.00 87.31 89 ALA A O 1
ATOM 732 N N . PHE A 1 90 ? 10.879 8.099 -8.214 1.00 86.88 90 PHE A N 1
ATOM 733 C CA . PHE A 1 90 ? 11.613 9.283 -7.759 1.00 86.88 90 PHE A CA 1
ATOM 734 C C . PHE A 1 90 ? 10.894 10.585 -8.114 1.00 86.88 90 PHE A C 1
ATOM 736 O O . PHE A 1 90 ? 10.729 11.445 -7.247 1.00 86.88 90 PHE A O 1
ATOM 743 N N . LEU A 1 91 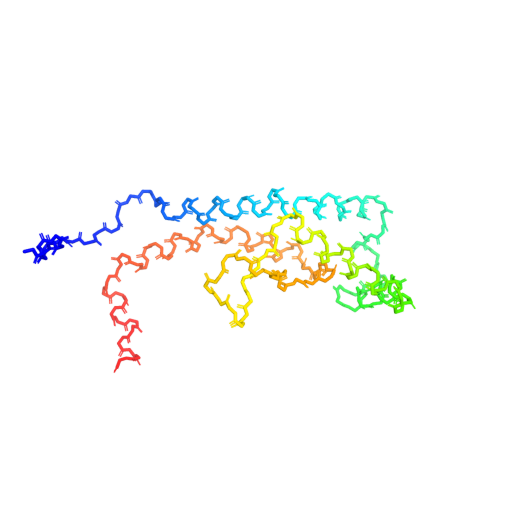? 10.423 10.713 -9.355 1.00 87.62 91 LEU A N 1
ATOM 744 C CA . LEU A 1 91 ? 9.753 11.920 -9.846 1.00 87.62 91 LEU A CA 1
ATOM 745 C C . LEU A 1 91 ? 8.440 12.217 -9.107 1.00 87.62 91 LEU A C 1
ATOM 747 O O . LEU A 1 91 ? 8.143 13.377 -8.830 1.00 87.62 91 LEU A O 1
ATOM 751 N N . HIS A 1 92 ? 7.679 11.180 -8.751 1.00 86.94 92 HIS A N 1
ATOM 752 C CA . HIS A 1 92 ? 6.383 11.313 -8.077 1.00 86.94 92 HIS A CA 1
ATOM 753 C C . HIS A 1 92 ? 6.479 11.238 -6.544 1.00 86.94 92 HIS A C 1
ATOM 755 O O . HIS A 1 92 ? 5.459 11.264 -5.857 1.00 86.94 92 HIS A O 1
ATOM 761 N N . GLY A 1 93 ? 7.692 11.163 -5.985 1.00 85.81 93 GLY A N 1
ATOM 762 C CA . GLY A 1 93 ? 7.907 11.218 -4.538 1.00 85.81 93 GLY A CA 1
ATOM 763 C C . GLY A 1 93 ? 7.567 9.928 -3.786 1.00 85.81 93 GLY A C 1
ATOM 764 O O . GLY A 1 93 ? 7.366 9.966 -2.572 1.00 85.81 93 GLY A O 1
ATOM 765 N N . LEU A 1 94 ? 7.541 8.778 -4.466 1.00 86.88 94 LEU A N 1
ATOM 766 C CA . LEU A 1 94 ? 7.392 7.462 -3.844 1.00 86.88 94 LEU A CA 1
ATOM 767 C C . LEU A 1 94 ? 8.717 7.028 -3.195 1.00 86.88 94 LEU A C 1
ATOM 769 O O . LEU A 1 94 ? 9.381 6.091 -3.641 1.00 86.88 94 LEU A O 1
ATOM 773 N N . LEU A 1 95 ? 9.115 7.744 -2.145 1.00 86.94 95 LEU A N 1
ATOM 774 C CA . LEU A 1 95 ? 10.447 7.683 -1.555 1.00 86.94 95 LEU A CA 1
ATOM 775 C C . LEU A 1 95 ? 10.421 7.219 -0.103 1.00 86.94 95 LEU A C 1
ATOM 777 O O . LEU A 1 95 ? 9.527 7.552 0.673 1.00 86.94 95 LEU A O 1
ATOM 781 N N . ILE A 1 96 ? 11.466 6.495 0.279 1.00 86.56 96 ILE A N 1
ATOM 782 C CA . ILE A 1 96 ? 11.779 6.130 1.655 1.00 86.56 96 ILE A CA 1
ATOM 783 C C . ILE A 1 96 ? 13.238 6.456 1.958 1.00 86.56 96 ILE A C 1
ATOM 785 O O . ILE A 1 96 ? 14.095 6.484 1.073 1.00 86.56 96 ILE A O 1
ATOM 789 N N . ARG A 1 97 ? 13.534 6.683 3.236 1.00 86.12 97 ARG A N 1
ATOM 790 C CA . ARG A 1 97 ? 14.919 6.808 3.692 1.00 86.12 97 ARG A CA 1
ATOM 791 C C . ARG A 1 97 ? 15.616 5.457 3.630 1.00 86.12 97 ARG A C 1
ATOM 793 O O . ARG A 1 97 ? 14.982 4.409 3.778 1.00 86.12 97 ARG A O 1
ATOM 800 N N . THR A 1 98 ? 16.919 5.495 3.400 1.00 87.81 98 THR A N 1
ATOM 801 C CA . THR A 1 98 ? 17.741 4.290 3.333 1.00 87.81 98 THR A CA 1
ATOM 802 C C . THR A 1 98 ? 17.911 3.670 4.720 1.00 87.81 98 THR A C 1
ATOM 804 O O . THR A 1 98 ? 17.727 4.324 5.749 1.00 87.81 98 THR A O 1
ATOM 807 N N . LYS A 1 99 ? 18.227 2.371 4.766 1.00 83.81 99 LYS A N 1
ATOM 808 C CA . LYS A 1 99 ? 18.472 1.681 6.044 1.00 83.81 99 LYS A CA 1
ATOM 809 C C . LYS A 1 99 ? 19.801 2.112 6.655 1.00 83.81 99 LYS A C 1
ATOM 811 O O . LYS A 1 99 ? 19.957 2.089 7.870 1.00 83.81 99 LYS A O 1
ATOM 816 N N . GLU A 1 100 ? 20.734 2.476 5.788 1.00 87.62 100 GLU A N 1
ATOM 817 C CA . GLU A 1 100 ? 22.081 2.919 6.102 1.00 87.62 100 GLU A CA 1
ATOM 818 C C . GLU A 1 100 ? 22.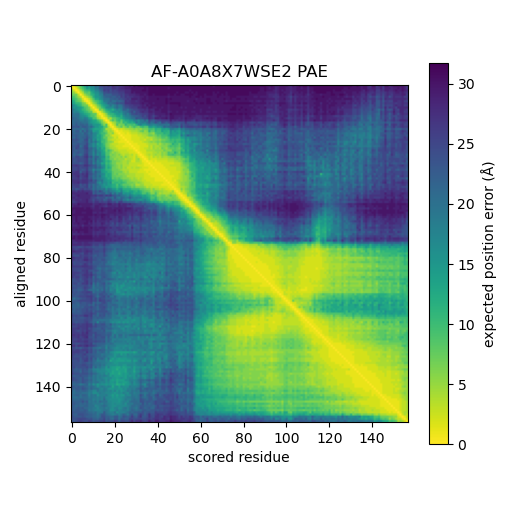060 4.290 6.783 1.00 87.62 100 GLU A C 1
ATOM 820 O O . GLU A 1 100 ? 22.822 4.507 7.722 1.00 87.62 100 GLU A O 1
ATOM 825 N N . ASP A 1 101 ? 21.151 5.181 6.367 1.00 84.69 101 ASP A N 1
ATOM 826 C CA . ASP A 1 101 ? 20.967 6.489 6.994 1.00 84.69 101 ASP A CA 1
ATOM 827 C C . ASP A 1 101 ? 19.478 6.876 7.147 1.00 84.69 101 ASP A C 1
ATOM 829 O O . ASP A 1 101 ? 18.927 7.659 6.369 1.00 84.69 101 ASP A O 1
ATOM 833 N N . PRO A 1 102 ? 18.795 6.361 8.189 1.00 83.88 102 PRO A N 1
ATOM 834 C CA . PRO A 1 102 ? 17.361 6.582 8.394 1.00 83.88 102 PRO A CA 1
ATOM 835 C C . PRO A 1 102 ? 16.980 8.009 8.814 1.00 83.88 102 PRO A C 1
ATOM 837 O O . PRO A 1 102 ? 15.790 8.332 8.895 1.00 83.88 102 PRO A O 1
ATOM 840 N N . ASN A 1 103 ? 17.954 8.857 9.150 1.00 83.94 103 ASN A N 1
ATOM 841 C CA . ASN A 1 103 ? 17.706 10.211 9.645 1.00 83.94 103 ASN A CA 1
ATOM 842 C C . ASN A 1 103 ? 18.145 11.294 8.662 1.00 83.94 103 ASN A C 1
ATOM 844 O O . ASN A 1 103 ? 17.669 12.424 8.787 1.00 83.94 103 ASN A O 1
ATOM 848 N N . SER A 1 104 ? 18.980 10.965 7.677 1.00 85.38 104 SER A N 1
ATOM 849 C CA . SER A 1 104 ? 19.332 11.909 6.627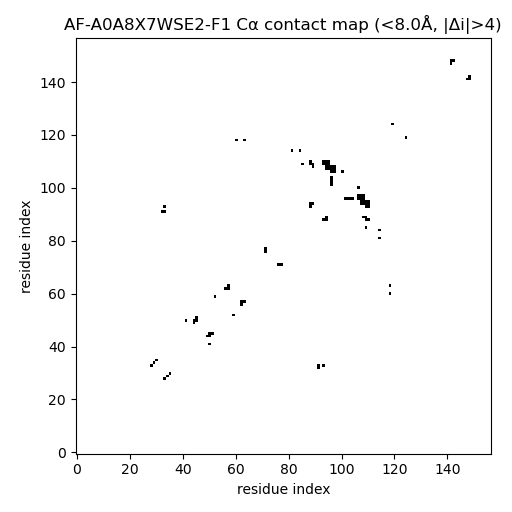 1.00 85.38 104 SER A CA 1
ATOM 850 C C . SER A 1 104 ? 18.163 12.149 5.667 1.00 85.38 104 SER A C 1
ATOM 852 O O . SER A 1 104 ? 17.552 11.203 5.162 1.00 85.38 104 SER A O 1
ATOM 854 N N . PRO A 1 105 ? 17.821 13.420 5.398 1.00 78.62 105 PRO A N 1
ATOM 855 C CA . PRO A 1 105 ? 16.886 13.777 4.341 1.00 78.62 105 PRO A CA 1
ATOM 856 C C . PRO A 1 105 ? 17.543 13.795 2.949 1.00 78.62 105 PRO A C 1
ATOM 858 O O . PRO A 1 105 ? 16.836 13.976 1.964 1.00 78.62 105 PRO A O 1
ATOM 861 N N . GLU A 1 106 ? 18.869 13.650 2.860 1.00 81.94 106 GLU A N 1
ATOM 862 C CA . GLU A 1 106 ? 19.636 13.842 1.621 1.00 81.94 106 GLU A CA 1
ATOM 863 C C . GLU A 1 106 ? 19.759 12.559 0.793 1.00 81.94 106 GLU A C 1
ATOM 865 O O . GLU A 1 106 ? 19.893 12.622 -0.428 1.00 81.94 106 GLU A O 1
ATOM 870 N N . VAL A 1 107 ? 19.691 11.392 1.443 1.00 84.50 107 VAL A N 1
ATOM 871 C CA . VAL A 1 107 ? 19.819 10.085 0.789 1.00 84.50 107 VAL A CA 1
ATOM 872 C C . VAL A 1 107 ? 18.485 9.349 0.858 1.00 84.50 107 VAL A C 1
ATOM 874 O O . VAL A 1 107 ? 18.075 8.848 1.906 1.00 84.50 107 VAL A O 1
ATOM 877 N N . LEU A 1 108 ? 17.804 9.278 -0.284 1.00 87.38 108 LEU A N 1
ATOM 878 C CA . LEU A 1 108 ? 16.507 8.622 -0.434 1.00 87.38 108 LEU A CA 1
ATOM 879 C C . LEU A 1 108 ? 16.596 7.486 -1.454 1.00 87.38 108 LEU A C 1
ATOM 881 O O . LEU A 1 108 ? 17.373 7.535 -2.405 1.00 87.38 108 LEU A O 1
ATOM 885 N N . SER A 1 109 ? 15.765 6.472 -1.256 1.00 87.69 109 SER A N 1
ATOM 886 C CA . SER A 1 109 ? 15.517 5.395 -2.213 1.00 87.69 109 SER A CA 1
ATOM 887 C C . SER A 1 109 ? 14.023 5.337 -2.529 1.00 87.69 109 SER A C 1
ATOM 889 O O . SER A 1 109 ? 13.217 5.942 -1.826 1.00 87.69 109 SER A O 1
ATOM 891 N N . TYR A 1 110 ? 13.630 4.607 -3.567 1.00 85.31 110 TYR A N 1
ATOM 892 C CA . TYR A 1 110 ? 12.217 4.376 -3.861 1.00 85.31 110 TYR A CA 1
ATOM 893 C C . TYR A 1 110 ? 11.593 3.427 -2.826 1.00 85.31 110 TYR A C 1
ATOM 895 O O . TYR A 1 110 ? 12.247 2.508 -2.321 1.00 85.31 110 TYR A O 1
ATOM 903 N N . ALA A 1 111 ? 10.317 3.640 -2.499 1.00 87.31 111 ALA A N 1
ATOM 904 C CA . ALA A 1 111 ? 9.561 2.695 -1.681 1.00 87.31 111 ALA A CA 1
ATOM 905 C C . ALA A 1 111 ? 9.420 1.358 -2.430 1.00 87.31 111 ALA A C 1
ATOM 907 O O . ALA A 1 111 ? 9.255 1.375 -3.645 1.00 87.31 111 ALA A O 1
ATOM 908 N N . PRO A 1 112 ? 9.454 0.191 -1.765 1.00 87.31 112 PRO A N 1
ATOM 909 C CA . PRO A 1 112 ? 9.193 -1.078 -2.437 1.00 87.31 112 PRO A CA 1
ATOM 910 C C . PRO A 1 112 ? 7.788 -1.094 -3.058 1.00 87.31 112 PRO A C 1
ATOM 912 O O . PRO A 1 112 ? 6.800 -0.898 -2.351 1.00 87.31 112 PRO A O 1
ATOM 915 N N . PHE A 1 113 ? 7.697 -1.353 -4.363 1.00 84.44 113 PHE A N 1
ATOM 916 C CA . PHE A 1 113 ? 6.435 -1.484 -5.098 1.00 84.44 113 PHE A CA 1
ATOM 917 C C . PHE A 1 113 ? 6.501 -2.656 -6.087 1.00 84.44 113 PHE A C 1
ATOM 919 O O . PHE A 1 113 ? 7.585 -3.117 -6.451 1.00 84.44 113 PHE A O 1
ATOM 926 N N . THR A 1 114 ? 5.342 -3.167 -6.506 1.00 85.06 114 THR A N 1
ATOM 927 C CA . THR A 1 114 ? 5.254 -4.206 -7.541 1.00 85.06 114 THR A CA 1
ATOM 928 C C . THR A 1 114 ? 5.226 -3.569 -8.922 1.00 85.06 114 THR A C 1
ATOM 930 O O . THR A 1 114 ? 4.513 -2.595 -9.142 1.00 85.06 114 THR A O 1
ATOM 933 N N . LEU A 1 115 ? 5.976 -4.133 -9.870 1.00 82.44 115 LEU A N 1
ATOM 934 C CA . LEU A 1 115 ? 6.050 -3.595 -11.233 1.00 82.44 115 LEU A CA 1
ATOM 935 C C . LEU A 1 115 ? 4.690 -3.603 -11.946 1.00 82.44 115 LEU A C 1
ATOM 937 O O . LEU A 1 115 ? 4.392 -2.712 -12.732 1.00 82.44 115 LEU A O 1
ATOM 941 N N . PHE A 1 116 ? 3.861 -4.593 -11.617 1.00 79.81 116 PHE A N 1
ATOM 942 C CA . PHE A 1 116 ? 2.487 -4.707 -12.081 1.00 79.81 116 PHE A CA 1
ATOM 943 C C . PHE A 1 116 ? 1.532 -4.746 -10.881 1.00 79.81 116 PHE A C 1
ATOM 945 O O . PHE A 1 116 ? 1.905 -5.249 -9.811 1.00 79.81 116 PHE A O 1
ATOM 952 N N . PRO A 1 117 ? 0.303 -4.225 -11.022 1.00 77.44 117 PRO A N 1
ATOM 953 C CA . PRO A 1 117 ? -0.715 -4.340 -9.991 1.00 77.44 117 PRO A CA 1
ATOM 954 C C . PRO A 1 117 ? -1.077 -5.812 -9.797 1.00 77.44 117 PRO A C 1
ATOM 956 O O . PRO A 1 117 ? -1.246 -6.567 -10.754 1.00 77.44 117 PRO A O 1
ATOM 959 N N . SER A 1 118 ? -1.214 -6.229 -8.541 1.00 77.06 118 SER A N 1
ATOM 960 C CA . SER A 1 118 ? -1.751 -7.557 -8.255 1.00 77.06 118 SER A CA 1
ATOM 961 C C . SER A 1 118 ? -3.259 -7.567 -8.524 1.00 77.06 118 SER A C 1
ATOM 963 O O . SER A 1 118 ? -3.950 -6.654 -8.067 1.00 77.06 118 SER A O 1
ATOM 965 N N . PRO A 1 119 ? -3.794 -8.573 -9.237 1.00 73.50 119 PRO A N 1
ATOM 966 C CA . PRO A 1 119 ? -5.224 -8.664 -9.494 1.00 73.50 119 PRO A CA 1
ATOM 967 C C . PRO A 1 119 ? -5.977 -8.937 -8.188 1.00 73.50 119 PRO A C 1
ATOM 969 O O . PRO A 1 119 ? -5.605 -9.815 -7.407 1.00 73.50 119 PRO A O 1
ATOM 972 N N . VAL A 1 120 ? -7.058 -8.192 -7.955 1.00 76.75 120 VAL A N 1
ATOM 973 C CA . VAL A 1 120 ? -7.919 -8.337 -6.773 1.00 76.75 120 VAL A CA 1
ATOM 974 C C . VAL A 1 120 ? -9.375 -8.462 -7.229 1.00 76.75 120 VAL A C 1
ATOM 976 O O . VAL A 1 120 ? -9.830 -7.628 -8.012 1.00 76.75 120 VAL A O 1
ATOM 979 N N . PRO A 1 121 ? -10.143 -9.463 -6.748 1.00 84.19 121 PRO A N 1
ATOM 980 C CA . PRO A 1 121 ? -11.555 -9.586 -7.091 1.00 84.19 121 PRO A CA 1
ATOM 981 C C . PRO A 1 121 ? -12.355 -8.340 -6.695 1.00 84.19 121 PRO A C 1
ATOM 983 O O . PRO A 1 121 ? -12.369 -7.940 -5.527 1.00 84.19 121 PRO A O 1
ATOM 986 N N . LYS A 1 122 ? -13.083 -7.763 -7.659 1.00 79.00 122 LYS A N 1
ATOM 987 C CA . LYS A 1 122 ? -13.860 -6.526 -7.473 1.00 79.00 122 LYS A CA 1
ATOM 988 C C . LYS A 1 122 ? -14.866 -6.615 -6.325 1.00 79.00 122 LYS A C 1
ATOM 990 O O . LYS A 1 122 ? -15.002 -5.673 -5.553 1.00 79.00 122 LYS A O 1
ATOM 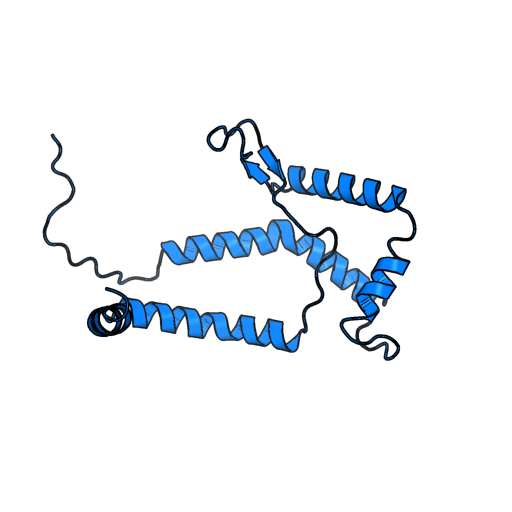995 N N . SER A 1 123 ? -15.534 -7.760 -6.176 1.00 81.25 123 SER A N 1
ATOM 996 C CA . SER A 1 123 ? -16.498 -7.993 -5.092 1.00 81.25 123 SER A CA 1
ATOM 997 C C . SER A 1 123 ? -15.868 -7.841 -3.706 1.00 81.25 123 SER A C 1
ATOM 999 O O . SER A 1 123 ? -16.455 -7.209 -2.831 1.00 81.25 123 SER A O 1
ATOM 1001 N N . VAL A 1 124 ? -14.657 -8.370 -3.520 1.00 79.94 124 VAL A N 1
ATOM 1002 C CA . VAL A 1 124 ? -13.916 -8.295 -2.255 1.00 79.94 124 VAL A CA 1
ATOM 1003 C C . VAL A 1 124 ? -13.417 -6.873 -2.006 1.00 79.94 124 VAL A C 1
ATOM 1005 O O . VAL A 1 124 ? -13.530 -6.378 -0.886 1.00 79.94 124 VAL A O 1
ATOM 1008 N N . TYR A 1 125 ? -12.912 -6.197 -3.043 1.00 80.19 125 TYR A N 1
ATOM 1009 C CA . TYR A 1 125 ? -12.470 -4.804 -2.944 1.00 80.19 125 TYR A CA 1
ATOM 1010 C C . TYR A 1 125 ? -13.609 -3.870 -2.507 1.00 80.19 125 TYR A C 1
ATOM 1012 O O . TYR A 1 125 ? -13.456 -3.117 -1.544 1.00 80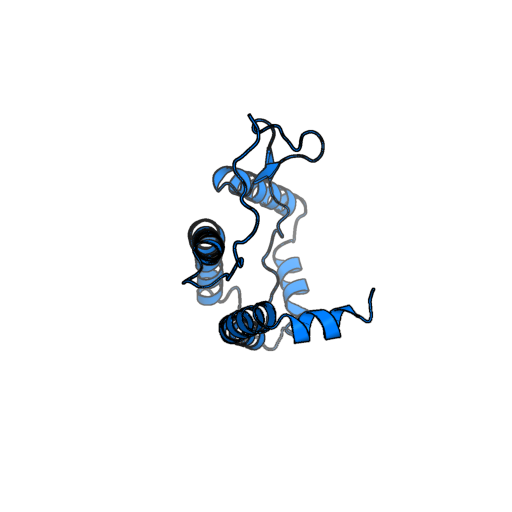.19 125 TYR A O 1
ATOM 1020 N N . GLU A 1 126 ? -14.775 -3.959 -3.152 1.00 84.06 126 GLU A N 1
ATOM 1021 C CA . GLU A 1 126 ? -15.933 -3.126 -2.803 1.00 84.06 126 GLU A CA 1
ATOM 1022 C C . GLU A 1 126 ? -16.476 -3.450 -1.409 1.00 84.06 126 GLU A C 1
ATOM 1024 O O . GLU A 1 126 ? -16.805 -2.546 -0.639 1.00 84.06 126 GLU A O 1
ATOM 1029 N N . GLN A 1 127 ? -16.510 -4.733 -1.036 1.00 80.75 127 GLN A N 1
ATOM 1030 C CA . GLN A 1 127 ? -16.896 -5.132 0.314 1.00 80.75 127 GLN A CA 1
ATOM 1031 C C . GLN A 1 127 ? -15.961 -4.523 1.370 1.00 80.75 127 GLN A C 1
ATOM 1033 O O . GLN A 1 127 ? -16.438 -3.978 2.366 1.00 80.75 127 GLN A O 1
ATOM 1038 N N . ALA A 1 128 ? -14.643 -4.577 1.154 1.00 81.38 128 ALA A N 1
ATOM 1039 C CA . ALA A 1 128 ? -13.663 -3.993 2.067 1.00 81.38 128 ALA A CA 1
ATOM 1040 C C . ALA A 1 128 ? -13.813 -2.466 2.167 1.00 81.38 128 ALA A C 1
ATOM 1042 O O . ALA A 1 128 ? -13.791 -1.906 3.265 1.00 81.38 128 ALA A O 1
ATOM 1043 N N . LYS A 1 129 ? -14.043 -1.798 1.031 1.00 82.19 129 LYS A N 1
ATOM 1044 C CA . LYS A 1 129 ? -14.274 -0.351 0.965 1.00 82.19 129 LYS A CA 1
ATOM 1045 C C . LYS A 1 129 ? -15.507 0.076 1.764 1.00 82.19 129 LYS A C 1
ATOM 1047 O O . LYS A 1 129 ? -15.451 1.074 2.481 1.00 82.19 129 LYS A 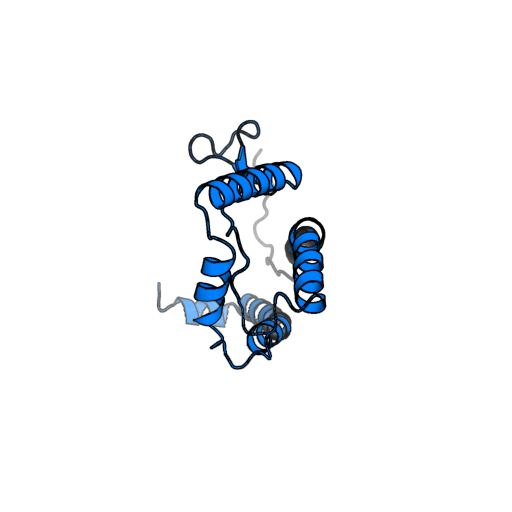O 1
ATOM 1052 N N . LEU A 1 130 ? -16.603 -0.679 1.674 1.00 82.50 130 LEU A N 1
ATOM 1053 C CA . LEU A 1 130 ? -17.815 -0.416 2.455 1.00 82.50 130 LEU A CA 1
ATOM 1054 C C . LEU A 1 130 ? -17.593 -0.660 3.955 1.00 82.50 130 LEU A C 1
ATOM 1056 O O . LEU A 1 130 ? -18.007 0.160 4.775 1.00 82.50 130 LEU A O 1
ATOM 1060 N N . LEU A 1 131 ? -16.884 -1.738 4.308 1.00 85.56 131 LEU A N 1
ATOM 1061 C CA . LEU A 1 131 ? -16.616 -2.128 5.695 1.00 85.56 131 LEU A CA 1
ATOM 1062 C C . LEU A 1 131 ? -15.772 -1.098 6.465 1.00 85.56 131 LEU A C 1
ATOM 1064 O O . LEU A 1 131 ? -15.918 -0.978 7.681 1.00 85.56 131 LEU A O 1
ATOM 1068 N N . GLN A 1 132 ? -14.911 -0.334 5.784 1.00 81.81 132 GLN A N 1
ATOM 1069 C CA . GLN A 1 132 ? -13.994 0.621 6.419 1.00 81.81 132 GLN A CA 1
ATOM 1070 C C . GLN A 1 132 ? -14.706 1.606 7.363 1.00 81.81 132 GLN A C 1
ATOM 1072 O O . GLN A 1 132 ? -14.181 1.935 8.427 1.00 81.81 132 GLN A O 1
ATOM 1077 N N . ARG A 1 133 ? -15.914 2.065 7.007 1.00 83.38 133 ARG A N 1
ATOM 1078 C CA . ARG A 1 133 ? -16.689 3.006 7.836 1.00 83.38 133 ARG A CA 1
ATOM 1079 C C . ARG A 1 133 ? -17.159 2.370 9.139 1.00 83.38 133 ARG A C 1
ATOM 1081 O O . ARG A 1 133 ? -17.005 2.969 10.203 1.00 83.38 133 ARG A O 1
ATOM 1088 N N . ASP A 1 134 ? -17.700 1.161 9.052 1.00 85.12 134 ASP A N 1
ATOM 1089 C CA . ASP A 1 134 ? -18.187 0.421 10.214 1.00 85.12 134 ASP A CA 1
ATOM 1090 C C . ASP A 1 134 ? -17.026 0.031 11.132 1.00 85.12 134 ASP A C 1
ATOM 1092 O O . ASP A 1 134 ? -17.139 0.134 12.353 1.00 85.12 134 ASP A O 1
ATOM 1096 N N . PHE A 1 135 ? -15.876 -0.329 10.552 1.00 78.75 135 PHE A N 1
ATOM 1097 C CA . PHE A 1 135 ? -14.666 -0.630 11.310 1.00 78.75 135 PHE A CA 1
ATOM 1098 C C . PHE A 1 135 ? -14.126 0.602 12.045 1.00 78.75 135 PHE A C 1
ATOM 1100 O O . PHE A 1 135 ? -13.787 0.504 13.222 1.00 78.75 135 PHE A O 1
ATOM 1107 N N . ASN A 1 136 ? -14.115 1.777 11.405 1.00 81.88 136 ASN A N 1
ATOM 1108 C CA . ASN A 1 136 ? -13.711 3.025 12.059 1.00 81.88 136 ASN A CA 1
ATOM 1109 C C . ASN A 1 136 ? -14.596 3.334 13.280 1.00 81.88 136 ASN A C 1
ATOM 1111 O O . ASN A 1 136 ? -14.076 3.666 14.343 1.00 81.88 136 ASN A O 1
ATOM 1115 N N . LEU A 1 137 ? -15.920 3.175 13.155 1.00 80.69 137 LEU A N 1
ATOM 1116 C CA . LEU A 1 137 ? -16.860 3.370 14.268 1.00 80.69 137 LEU A CA 1
ATOM 1117 C C . LEU A 1 137 ? -16.690 2.325 15.373 1.00 80.69 137 LEU A C 1
ATOM 1119 O O . LEU A 1 137 ? -16.831 2.640 16.554 1.00 80.69 137 LEU A O 1
ATOM 1123 N N . LEU A 1 138 ? -16.423 1.075 14.998 1.00 76.88 138 LEU A N 1
ATOM 1124 C CA . LEU A 1 138 ? -16.169 0.000 15.947 1.00 76.88 138 LEU A CA 1
ATOM 1125 C C . LEU A 1 138 ? -14.917 0.294 16.776 1.00 76.88 138 LEU A C 1
ATOM 1127 O O . LEU A 1 138 ? -14.975 0.220 18.002 1.00 76.88 138 LEU A O 1
ATOM 1131 N N . VAL A 1 139 ? -13.812 0.650 16.116 1.00 77.75 139 VAL A N 1
ATOM 1132 C CA . VAL A 1 139 ? -12.554 1.001 16.784 1.00 77.75 139 VAL A CA 1
ATOM 1133 C C . VAL A 1 139 ? -12.762 2.202 17.704 1.00 77.75 139 VAL A C 1
ATOM 1135 O O . VAL A 1 139 ? -12.388 2.122 18.870 1.00 77.75 139 VAL A O 1
ATOM 1138 N N . ASP A 1 140 ? -13.428 3.263 17.236 1.00 80.50 140 ASP A N 1
ATOM 1139 C CA . ASP A 1 140 ? -13.731 4.442 18.058 1.00 80.50 140 ASP A CA 1
ATOM 1140 C C . ASP A 1 140 ? -14.478 4.059 19.348 1.00 80.50 140 ASP A C 1
ATOM 1142 O O . ASP A 1 140 ? -14.011 4.341 20.454 1.00 80.50 140 ASP A O 1
ATOM 1146 N N . LYS A 1 141 ? -15.573 3.300 19.229 1.00 79.88 141 LYS A N 1
ATOM 1147 C CA . LYS A 1 141 ? -16.364 2.855 20.386 1.00 79.88 141 LYS A CA 1
ATOM 1148 C C . LYS A 1 141 ? -15.582 1.953 21.339 1.00 79.88 141 LYS A C 1
ATOM 1150 O O . LYS A 1 141 ? -15.695 2.121 22.549 1.00 79.88 141 LYS A O 1
ATOM 1155 N N . ILE A 1 142 ? -14.786 1.019 20.815 1.00 79.06 142 ILE A N 1
ATOM 1156 C CA . ILE A 1 142 ? -13.952 0.126 21.633 1.00 79.06 142 ILE A CA 1
ATOM 1157 C C . ILE A 1 142 ? -12.925 0.930 22.432 1.00 79.06 142 ILE A C 1
ATOM 1159 O O . ILE A 1 142 ? -12.709 0.647 23.606 1.00 79.06 142 ILE A O 1
ATOM 1163 N N . THR A 1 143 ? -12.306 1.948 21.825 1.00 79.94 143 THR A N 1
ATOM 1164 C CA . THR A 1 143 ? -11.279 2.747 22.513 1.00 79.94 143 THR A CA 1
ATOM 1165 C C . THR A 1 143 ? -11.828 3.587 23.665 1.00 79.94 143 THR A C 1
ATOM 1167 O O . THR A 1 143 ? -11.077 3.933 24.576 1.00 79.94 143 THR A O 1
ATOM 1170 N N . GLN A 1 144 ? -13.129 3.887 23.657 1.00 78.56 144 GLN A N 1
ATOM 1171 C CA . GLN A 1 144 ? -13.807 4.626 24.724 1.00 78.56 144 GLN A CA 1
ATOM 1172 C C . GLN A 1 144 ? -14.233 3.725 25.899 1.00 78.56 144 GLN A C 1
ATOM 1174 O O . GLN A 1 144 ? -14.491 4.232 26.991 1.00 78.56 144 GLN A O 1
ATOM 1179 N N . ASP A 1 145 ? -14.284 2.400 25.714 1.00 87.75 145 ASP A N 1
ATOM 1180 C CA . ASP A 1 145 ? -14.650 1.446 26.764 1.00 87.75 145 ASP A CA 1
ATOM 1181 C C . ASP A 1 145 ? -13.405 0.875 27.463 1.00 87.75 145 ASP A C 1
ATOM 1183 O O . ASP A 1 145 ? -12.848 -0.163 27.094 1.00 87.75 145 ASP A O 1
ATOM 1187 N N . SER A 1 146 ? -12.971 1.560 28.524 1.00 84.88 146 SER A N 1
ATOM 1188 C CA . SER A 1 146 ? -11.798 1.151 29.304 1.00 84.88 146 SER A CA 1
ATOM 1189 C C . SER A 1 146 ? -11.972 -0.212 29.980 1.00 84.88 146 SER A C 1
ATOM 1191 O O . SER A 1 146 ? -11.012 -0.971 30.072 1.00 84.88 146 SER A O 1
ATOM 1193 N N . LYS A 1 147 ? -13.191 -0.561 30.418 1.00 90.31 147 LYS A N 1
ATOM 1194 C CA . LYS A 1 147 ? -13.464 -1.847 31.082 1.00 90.31 147 LYS A CA 1
ATOM 1195 C C . LYS A 1 147 ? -13.352 -2.999 30.096 1.00 90.31 147 LYS A C 1
ATOM 1197 O O . LYS A 1 147 ? -12.791 -4.038 30.434 1.00 90.31 147 LYS A O 1
ATOM 1202 N N . PHE A 1 148 ? -13.873 -2.810 28.886 1.00 88.06 148 PHE A N 1
ATOM 1203 C CA . PHE A 1 148 ? -13.733 -3.777 27.806 1.00 88.06 148 PHE A CA 1
ATOM 1204 C C . PHE A 1 148 ? -12.259 -4.005 27.452 1.00 88.06 148 PHE A C 1
ATOM 1206 O O . PHE A 1 148 ? -11.828 -5.154 27.360 1.00 88.06 148 PHE A O 1
ATOM 1213 N N . LEU A 1 149 ? -11.469 -2.934 27.321 1.00 84.19 149 LEU A N 1
ATOM 1214 C CA . LEU A 1 149 ? -10.034 -3.038 27.035 1.00 84.19 149 LEU A CA 1
ATOM 1215 C C . LEU A 1 149 ? -9.264 -3.750 28.155 1.00 84.19 149 LEU A C 1
ATOM 1217 O O . LEU A 1 149 ? -8.467 -4.642 27.868 1.00 84.19 149 LEU A O 1
ATOM 1221 N N . GLU A 1 150 ? -9.524 -3.409 29.419 1.00 86.62 150 GLU A N 1
ATOM 1222 C CA . GLU A 1 150 ? -8.904 -4.066 30.575 1.00 86.62 150 GLU A CA 1
ATOM 1223 C C . GLU A 1 150 ? -9.219 -5.563 30.607 1.00 86.62 150 GLU A C 1
ATOM 1225 O O . GLU A 1 150 ? -8.317 -6.380 30.763 1.00 86.62 150 GLU A O 1
ATOM 1230 N N . GLN A 1 151 ? -10.480 -5.947 30.393 1.00 91.06 151 GLN A N 1
ATOM 1231 C CA . GLN A 1 151 ? -10.882 -7.355 30.360 1.00 91.06 151 GLN A CA 1
ATOM 1232 C C . GLN A 1 151 ? -10.279 -8.111 29.170 1.00 91.06 151 GLN A C 1
ATOM 1234 O O . GLN A 1 151 ? -9.846 -9.254 29.325 1.00 91.06 151 GLN A O 1
ATOM 1239 N N . ALA A 1 152 ? -10.237 -7.490 27.988 1.00 85.56 152 ALA A N 1
ATOM 1240 C CA . ALA A 1 152 ? -9.677 -8.098 26.785 1.00 85.56 152 ALA A CA 1
ATOM 1241 C C . ALA A 1 152 ? -8.159 -8.316 26.900 1.00 85.56 152 ALA A C 1
ATOM 1243 O O . ALA A 1 152 ? -7.645 -9.346 26.460 1.00 85.56 152 ALA A O 1
ATOM 1244 N N . LEU A 1 153 ? -7.445 -7.369 27.518 1.00 85.50 153 LEU A N 1
ATOM 1245 C CA . LEU A 1 153 ? -5.992 -7.412 27.684 1.00 85.50 153 LEU A CA 1
ATOM 1246 C C . LEU A 1 153 ? -5.540 -8.161 28.942 1.00 85.50 153 LEU A C 1
ATOM 1248 O O . LEU A 1 153 ? -4.411 -8.642 28.967 1.00 85.50 153 LEU A O 1
ATOM 1252 N N . ALA A 1 154 ? -6.408 -8.350 29.942 1.00 83.94 154 ALA A N 1
ATOM 1253 C CA . ALA A 1 154 ? -6.102 -9.099 31.167 1.00 83.94 154 ALA A CA 1
ATOM 1254 C C . ALA A 1 154 ? -5.653 -10.548 30.916 1.00 83.94 154 ALA A C 1
ATOM 1256 O O . ALA A 1 154 ? -5.077 -11.178 31.794 1.00 83.94 154 ALA A O 1
ATOM 1257 N N . ARG A 1 155 ? -5.910 -11.095 29.723 1.00 69.00 155 ARG A N 1
ATOM 1258 C CA . ARG A 1 155 ? -5.457 -12.433 29.321 1.00 69.00 155 ARG A CA 1
ATOM 1259 C C . ARG A 1 155 ? -3.992 -12.474 28.853 1.00 69.00 155 ARG A C 1
ATOM 1261 O O . ARG A 1 155 ? -3.450 -13.563 28.694 1.00 69.00 155 ARG A O 1
ATOM 1268 N N . TYR A 1 156 ? -3.392 -11.311 28.601 1.00 56.41 156 TYR A N 1
ATOM 1269 C CA . TYR A 1 156 ? -2.028 -11.130 28.092 1.00 56.41 156 TYR A CA 1
ATOM 1270 C C . TYR A 1 156 ? -1.110 -10.379 29.074 1.00 56.41 156 TYR A C 1
ATOM 1272 O O . TYR A 1 156 ? 0.047 -10.127 28.736 1.00 56.41 156 TYR A O 1
ATOM 1280 N N . ALA A 1 157 ? -1.628 -10.019 30.253 1.00 52.50 157 ALA A N 1
ATOM 1281 C CA . ALA A 1 157 ? -0.880 -9.475 31.386 1.00 52.50 157 ALA A CA 1
ATOM 1282 C C . ALA A 1 157 ? -0.549 -10.593 32.384 1.00 52.50 157 ALA A C 1
ATOM 1284 O O . ALA A 1 157 ? 0.563 -10.549 32.954 1.00 52.50 157 ALA A O 1
#

Foldseek 3Di:
DPPPDDDDDPPPPDDDDPPVVVVVVVVVCCCPLPVVVVVVVVVVCVVVVVDDPPPVVADQQVRVVVSVCVVCVDPVVVVVLVVVVQVVQVVSVQWAADPVCRPDPPHIGHDDDDSDDDDDDPVVVVVVVVCVVVVVVVVVVCVVDPVNVCVVCVVVD

InterPro domains:
  IPR005615 Glutathione synthase [PF03917] (76-155)
  IPR005615 Glutathione synthase [PTHR11130] (72-155)
  IPR014049 Glutathione synthase, N-terminal, eukaryotic [G3DSA:3.30.1490.80] (64-149)
  IPR058913 Integrase core domain, putative [PF24764] (1-60)

Sequence (157 aa):
MNLVQGIERSSHITGESVHNQRIERLWSDVQLHVLHYFYELFYSFEDEHILNPENNIHPPLMAYHSALSDIVVDEAQLEQLAFVAKDSAFLHGLLIRTKEDPNSPEVLSYAPFTLFPSPVPKSVYEQAKLLQRDFNLLVDKITQDSKFLEQALARYA

Secondary structure (DSSP, 8-state):
----S-S-------SS-HHHHHHHHHHHHHIIIIIHHHHHHHHHHHHTTSS-TT-TTS-TTHHHHHHHHHH---HHHHHHHHHHHHHHHHHTT-EEE-SS-SS-SS-EEEPP--SSPPP--HHHHHHHHHHHHHHHHHHHHHHH-HHHHHHHHTT--

Organism: Polypterus senegalus (NCBI:txid55291)

Radius of gyration: 23.01 Å; Cα contacts (8 Å, |Δi|>4): 54; chains: 1; bounding box: 40×44×62 Å

Solvent-accessible surface area (backbone atoms only — not comparable to full-atom values): 9784 Å² total; per-residue (Å²): 138,94,85,87,81,78,86,92,66,86,83,70,90,76,70,90,54,74,69,55,53,53,54,51,48,49,54,48,48,45,44,59,70,57,44,38,62,55,49,54,53,52,49,52,32,39,75,70,56,74,55,56,92,81,50,85,91,42,57,99,71,64,32,58,58,51,52,50,47,68,71,55,75,42,71,70,57,50,54,51,50,53,50,53,51,51,52,49,27,58,78,66,62,42,60,35,59,34,89,91,41,72,79,48,89,85,52,72,40,64,50,93,76,70,98,60,86,78,90,69,64,64,71,60,53,54,51,51,62,62,44,51,60,58,50,53,54,49,53,54,54,50,73,70,36,63,67,59,49,51,62,68,47,60,82,78,110

Nearest PDB structures (foldseek):
  8fbz-assembly1_B  TM=9.519E-01  e=1.707E-05  Homo sapiens
  5oeu-assembly1_A  TM=9.540E-01  e=1.246E-03  Globodera pallida
  5oev-assembly2_D  TM=9.322E-01  e=1.742E-03  Globodera pallida
  5oev-assembly2_B  TM=9.426E-01  e=2.605E-03  Globodera pallida
  5oeu-assembly1_C  TM=9.450E-01  e=2.786E-03  Globodera pallida

Mean predicted aligned error: 16.21 Å

pLDDT: mean 70.18, std 16.72, range [31.62, 91.06]